Protein AF-A0A2L2YZ08-F1 (afdb_monomer_lite)

Radius of gyration: 17.12 Å; chains: 1; bounding box: 35×33×53 Å

InterPro domains:
  IPR000682 Protein-L-isoaspartate(D-aspartate) O-methyltransferase [PTHR11579] (2-95)
  IPR029063 S-adenosyl-L-methionine-dependent methyltransferase superfamily [G3DSA:3.40.50.150] (1-98)
  IPR029063 S-adenosyl-L-methionine-dependent methyltransferase superfamily [SSF53335] (3-87)

Structure (mmCIF, N/CA/C/O backbone):
data_AF-A0A2L2YZ08-F1
#
_entry.id   AF-A0A2L2YZ08-F1
#
loop_
_atom_site.group_PDB
_atom_site.id
_atom_site.type_symbol
_atom_site.label_atom_id
_atom_site.label_alt_id
_atom_site.label_comp_id
_atom_site.label_asym_id
_atom_site.label_entity_id
_atom_site.label_seq_id
_atom_site.pdbx_PDB_ins_code
_atom_site.Cartn_x
_atom_site.Cartn_y
_atom_site.Cartn_z
_atom_site.occupancy
_atom_site.B_iso_or_equiv
_atom_site.auth_seq_id
_atom_site.auth_comp_id
_atom_site.auth_asym_id
_atom_site.auth_atom_id
_atom_site.pdbx_PDB_model_num
ATOM 1 N N . TYR A 1 1 ? -5.643 -16.244 -7.267 1.00 63.25 1 TYR A N 1
ATOM 2 C CA . TYR A 1 1 ? -4.806 -15.063 -7.549 1.00 63.25 1 TYR A CA 1
ATOM 3 C C . TYR A 1 1 ? -5.154 -13.982 -6.543 1.00 63.25 1 TYR A C 1
ATOM 5 O O . TYR A 1 1 ? -6.336 -13.796 -6.286 1.00 63.25 1 TYR A O 1
ATOM 13 N N . GLY A 1 2 ? -4.152 -13.371 -5.905 1.00 79.00 2 GLY A N 1
ATOM 14 C CA . GLY A 1 2 ? -4.351 -12.253 -4.977 1.00 79.00 2 GLY A CA 1
ATOM 15 C C . GLY A 1 2 ? -4.353 -10.917 -5.718 1.00 79.00 2 GLY A C 1
ATOM 16 O O . GLY A 1 2 ? -3.813 -10.831 -6.819 1.00 79.00 2 GLY A O 1
ATOM 17 N N . THR A 1 3 ? -4.953 -9.891 -5.120 1.00 88.56 3 THR A N 1
ATOM 18 C CA . THR A 1 3 ? -4.944 -8.522 -5.649 1.00 88.56 3 THR A CA 1
ATOM 19 C C . THR A 1 3 ? -4.034 -7.663 -4.785 1.00 88.56 3 THR A C 1
ATOM 21 O O . THR A 1 3 ? -4.206 -7.612 -3.569 1.00 88.56 3 THR A O 1
ATOM 24 N N . ASN A 1 4 ? -3.090 -6.971 -5.416 1.00 93.38 4 ASN A N 1
ATOM 25 C CA . ASN A 1 4 ? -2.301 -5.918 -4.794 1.00 93.38 4 ASN A CA 1
ATOM 26 C C . ASN A 1 4 ? -2.802 -4.575 -5.331 1.00 93.38 4 ASN A C 1
ATOM 28 O O . ASN A 1 4 ? -2.864 -4.391 -6.547 1.00 93.38 4 ASN A O 1
ATOM 32 N N . HIS A 1 5 ? -3.191 -3.650 -4.459 1.00 93.62 5 HIS A N 1
ATOM 33 C CA . HIS A 1 5 ? -3.600 -2.328 -4.906 1.00 93.62 5 HIS A CA 1
ATOM 34 C C . HIS A 1 5 ? -3.208 -1.227 -3.928 1.00 93.62 5 HIS A C 1
ATOM 36 O O . HIS A 1 5 ? -3.138 -1.439 -2.720 1.00 93.62 5 HIS A O 1
ATOM 42 N N . GLY A 1 6 ? -2.979 -0.039 -4.480 1.00 95.00 6 GLY A N 1
ATOM 43 C CA . GLY A 1 6 ? -2.754 1.192 -3.736 1.00 95.00 6 GLY A CA 1
ATOM 44 C C . GLY A 1 6 ? -3.868 2.196 -4.007 1.00 95.00 6 GLY A C 1
ATOM 45 O O . GLY A 1 6 ? -4.269 2.383 -5.156 1.00 95.00 6 GLY A O 1
ATOM 46 N N . VAL A 1 7 ? -4.350 2.847 -2.951 1.00 95.38 7 VAL A N 1
ATOM 47 C CA . VAL A 1 7 ? -5.309 3.955 -3.029 1.00 95.38 7 VAL A CA 1
ATOM 48 C C . VAL A 1 7 ? -4.612 5.205 -2.525 1.00 95.38 7 VAL A C 1
ATOM 50 O O . VAL A 1 7 ? -4.122 5.220 -1.398 1.00 95.38 7 VAL A O 1
ATOM 53 N N . GLU A 1 8 ? -4.553 6.232 -3.361 1.00 96.50 8 GLU A N 1
ATOM 54 C CA . GLU A 1 8 ? -3.838 7.472 -3.069 1.00 96.50 8 GLU A CA 1
ATOM 55 C C . GLU A 1 8 ? -4.684 8.674 -3.492 1.00 96.50 8 GLU A C 1
ATOM 57 O O . GLU A 1 8 ? -5.330 8.663 -4.540 1.00 96.50 8 GLU A O 1
ATOM 62 N N . LEU A 1 9 ? -4.698 9.712 -2.658 1.00 95.62 9 LEU A N 1
ATOM 63 C CA . LEU A 1 9 ? -5.541 10.886 -2.846 1.00 95.62 9 LEU A CA 1
ATOM 64 C C . LEU A 1 9 ? -5.017 11.778 -3.975 1.00 95.62 9 LEU A C 1
ATOM 66 O O . LEU A 1 9 ? -5.800 12.338 -4.743 1.00 95.62 9 LEU A O 1
ATOM 70 N N . LEU A 1 10 ? -3.695 11.926 -4.070 1.00 96.88 10 LEU A N 1
ATOM 71 C CA . LEU A 1 10 ? -3.054 12.818 -5.026 1.00 96.88 10 LEU A CA 1
ATOM 72 C C . LEU A 1 10 ? -2.827 12.116 -6.366 1.00 96.88 10 LEU A C 1
ATOM 74 O O . LEU A 1 10 ? -2.018 11.195 -6.484 1.00 96.88 10 LEU A O 1
ATOM 78 N N . GLN A 1 11 ? -3.494 12.611 -7.410 1.00 98.19 11 GLN A N 1
ATOM 79 C CA . GLN A 1 11 ? -3.374 12.071 -8.765 1.00 98.19 11 GLN A CA 1
ATOM 80 C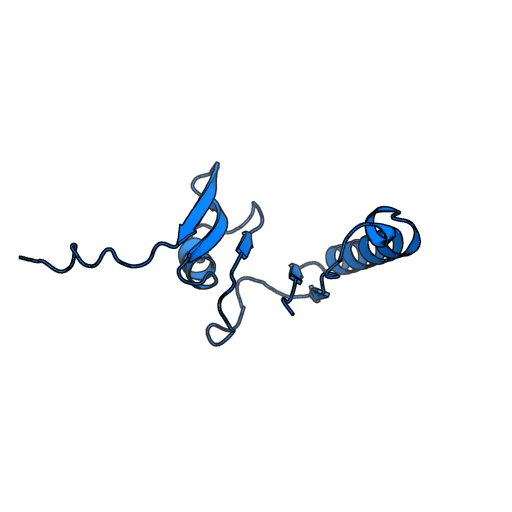 C . GLN A 1 11 ? -1.920 12.025 -9.262 1.00 98.19 11 GLN A C 1
ATOM 82 O O . GLN A 1 11 ? -1.509 11.014 -9.829 1.00 98.19 11 GLN A O 1
ATOM 87 N N . SER A 1 12 ? -1.121 13.059 -8.984 1.00 98.38 12 SER A N 1
ATOM 88 C CA . SER A 1 12 ? 0.299 13.103 -9.360 1.00 98.38 12 SER A CA 1
ATOM 89 C C . SER A 1 12 ? 1.108 11.954 -8.756 1.00 98.38 12 SER A C 1
ATOM 91 O O . SER A 1 12 ? 2.005 11.417 -9.400 1.00 98.38 12 SER A O 1
ATOM 93 N N . ASN A 1 13 ? 0.779 11.544 -7.528 1.00 97.69 13 ASN A N 1
ATOM 94 C CA . ASN A 1 13 ? 1.459 10.441 -6.854 1.00 97.69 13 ASN A CA 1
ATOM 95 C C . ASN A 1 13 ? 1.053 9.095 -7.465 1.00 97.69 13 ASN A C 1
ATOM 97 O O . ASN A 1 13 ? 1.897 8.218 -7.631 1.00 97.69 13 ASN A O 1
ATOM 101 N N . VAL A 1 14 ? -0.218 8.941 -7.851 1.00 98.38 14 VAL A N 1
ATOM 102 C CA . VAL A 1 14 ? -0.700 7.753 -8.574 1.00 98.38 14 VAL A CA 1
ATOM 103 C C . VAL A 1 14 ? -0.039 7.630 -9.945 1.00 98.38 14 VAL A C 1
ATOM 105 O O . VAL A 1 14 ? 0.386 6.542 -10.326 1.00 98.38 14 VAL A O 1
ATOM 108 N N . GLU A 1 15 ? 0.063 8.729 -10.689 1.00 98.50 15 GLU A N 1
ATOM 109 C CA . GLU A 1 15 ? 0.743 8.767 -11.988 1.00 98.50 15 GLU A CA 1
ATOM 110 C C . GLU A 1 15 ? 2.225 8.419 -11.847 1.00 98.50 15 GLU A C 1
ATOM 112 O O . GLU A 1 15 ? 2.732 7.568 -12.576 1.00 98.50 15 GLU A O 1
ATOM 117 N N . TYR A 1 16 ? 2.897 8.994 -10.848 1.00 98.44 16 TYR A N 1
ATOM 118 C CA . TYR A 1 16 ? 4.274 8.642 -10.526 1.00 98.44 16 TYR A CA 1
ATOM 119 C C . TYR A 1 16 ? 4.427 7.148 -10.200 1.00 98.44 16 TYR A C 1
ATOM 121 O O . TYR A 1 16 ? 5.292 6.485 -10.765 1.00 98.44 16 TYR A O 1
ATOM 129 N N . ALA A 1 17 ? 3.558 6.587 -9.354 1.00 98.12 17 ALA A N 1
ATOM 130 C CA . ALA A 1 17 ? 3.600 5.170 -8.992 1.00 98.12 17 ALA A CA 1
ATOM 131 C C . ALA A 1 17 ? 3.398 4.239 -10.200 1.00 98.12 17 ALA A C 1
ATOM 133 O O . ALA A 1 17 ? 4.074 3.216 -10.304 1.00 98.12 17 ALA A O 1
ATOM 134 N N . ARG A 1 18 ? 2.509 4.604 -11.135 1.00 98.31 18 ARG A N 1
ATOM 135 C CA . ARG A 1 18 ? 2.316 3.872 -12.399 1.00 98.31 18 ARG A CA 1
ATOM 136 C C . ARG A 1 18 ? 3.571 3.918 -13.270 1.00 98.31 18 ARG A C 1
ATOM 138 O O . ARG A 1 18 ? 4.005 2.870 -13.728 1.00 98.31 18 ARG A O 1
ATOM 145 N N . ASN A 1 19 ? 4.205 5.082 -13.408 1.00 98.38 19 ASN A N 1
ATOM 146 C CA . ASN A 1 19 ? 5.444 5.216 -14.181 1.00 98.38 19 ASN A CA 1
ATOM 147 C C . ASN A 1 19 ? 6.584 4.363 -13.600 1.00 98.38 19 ASN A C 1
ATOM 149 O O . ASN A 1 19 ? 7.274 3.670 -14.342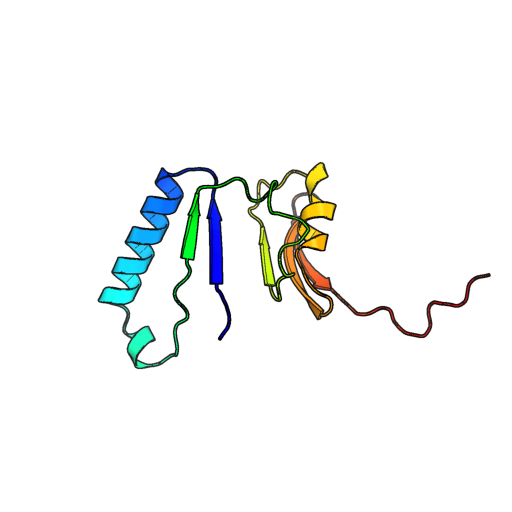 1.00 98.38 19 ASN A O 1
ATOM 153 N N . ILE A 1 20 ? 6.758 4.369 -12.272 1.00 98.06 20 ILE A N 1
ATOM 154 C CA . ILE A 1 20 ? 7.769 3.537 -11.599 1.00 98.06 20 ILE A CA 1
ATOM 155 C C . ILE A 1 20 ? 7.464 2.044 -11.767 1.00 98.06 20 ILE A C 1
ATOM 157 O O . ILE A 1 20 ? 8.378 1.241 -11.952 1.00 98.06 20 ILE A O 1
ATOM 161 N N . LEU A 1 21 ? 6.188 1.655 -11.719 1.00 97.50 21 LEU A N 1
ATOM 162 C CA . LEU A 1 21 ? 5.778 0.277 -11.970 1.00 97.50 21 LEU A CA 1
ATOM 163 C C . LEU A 1 21 ? 6.077 -0.152 -13.418 1.00 97.50 21 LEU A C 1
ATOM 165 O O . LEU A 1 21 ? 6.545 -1.270 -13.627 1.00 97.50 21 LEU A O 1
ATOM 169 N N . ASP A 1 22 ? 5.828 0.712 -14.400 1.00 97.75 22 ASP A N 1
ATOM 170 C CA . ASP A 1 22 ? 6.120 0.436 -15.810 1.00 97.75 22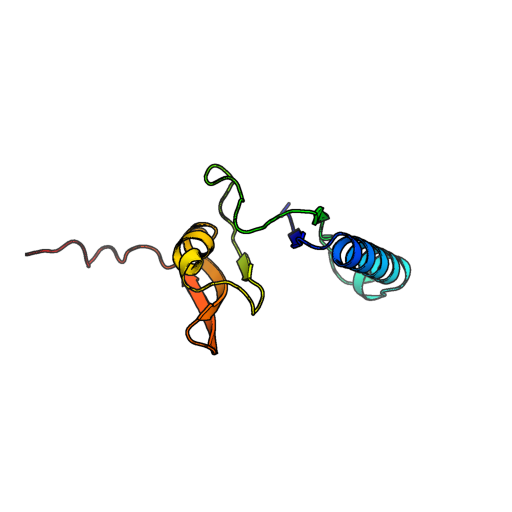 ASP A CA 1
ATOM 171 C C . ASP A 1 22 ? 7.629 0.314 -16.058 1.00 97.75 22 ASP A C 1
ATOM 173 O O . ASP A 1 22 ? 8.073 -0.609 -16.744 1.00 97.75 22 ASP A O 1
ATOM 177 N N . GLU A 1 23 ? 8.435 1.183 -15.443 1.00 97.75 23 GLU A N 1
ATOM 178 C CA . GLU A 1 23 ? 9.898 1.093 -15.482 1.00 97.75 23 GLU A CA 1
ATOM 179 C C . GLU A 1 23 ? 10.388 -0.219 -14.852 1.00 97.75 23 GLU A C 1
ATOM 181 O O . GLU A 1 23 ? 11.147 -0.968 -15.471 1.00 97.75 23 GLU A O 1
ATOM 186 N N . PHE A 1 24 ? 9.903 -0.551 -13.650 1.00 96.88 24 PHE A N 1
ATOM 187 C CA . PHE A 1 24 ? 10.244 -1.805 -12.982 1.00 96.88 24 PHE A CA 1
ATOM 188 C C . PHE A 1 24 ? 9.888 -3.009 -13.855 1.00 96.88 24 PHE A C 1
ATOM 190 O O . PHE A 1 24 ? 10.701 -3.917 -14.010 1.00 96.88 24 PHE A O 1
ATOM 197 N N . GLN A 1 25 ? 8.702 -3.012 -14.463 1.00 96.00 25 GLN A N 1
ATOM 198 C CA . GLN A 1 25 ? 8.277 -4.120 -15.312 1.00 96.00 25 GLN A CA 1
ATOM 199 C C . GLN A 1 25 ? 9.049 -4.223 -16.626 1.00 96.00 25 GLN A C 1
ATOM 201 O O . GLN A 1 25 ? 9.215 -5.322 -17.148 1.00 96.00 25 GLN A O 1
ATOM 206 N N . SER A 1 26 ? 9.550 -3.103 -17.140 1.00 96.50 26 SER A N 1
ATOM 207 C CA . SER A 1 26 ? 10.309 -3.079 -18.390 1.00 96.50 26 SER A CA 1
ATOM 208 C C . SER A 1 26 ? 11.747 -3.567 -18.218 1.00 96.50 26 SER A C 1
ATOM 210 O O . SER A 1 26 ? 12.319 -4.116 -19.159 1.00 96.50 26 SER A O 1
ATOM 212 N N . TYR A 1 27 ? 12.346 -3.356 -17.041 1.00 95.69 27 TYR A N 1
ATOM 213 C CA . TYR A 1 27 ? 13.798 -3.494 -16.876 1.00 95.69 27 TYR A CA 1
ATOM 214 C C . TYR A 1 27 ? 14.243 -4.390 -15.720 1.00 95.69 27 TYR A C 1
ATOM 216 O O . TYR A 1 27 ? 15.430 -4.706 -15.628 1.00 95.69 27 TYR A O 1
ATOM 224 N N . SER A 1 28 ? 13.349 -4.798 -14.815 1.00 95.88 28 SER A N 1
ATOM 225 C CA . SER A 1 28 ? 13.758 -5.531 -13.618 1.00 95.88 28 SER A CA 1
ATOM 226 C C . SER A 1 28 ? 14.040 -7.010 -13.912 1.00 95.88 28 SER A C 1
ATOM 228 O O . SER A 1 28 ? 13.106 -7.767 -14.185 1.00 95.88 28 SER A O 1
ATOM 230 N N . PRO A 1 29 ? 15.285 -7.493 -13.718 1.00 95.06 29 PRO A N 1
ATOM 231 C CA . PRO A 1 29 ? 15.614 -8.914 -13.870 1.00 95.06 29 PRO A CA 1
ATOM 232 C C . PRO A 1 29 ? 15.000 -9.782 -12.759 1.00 95.06 29 PRO A C 1
ATOM 234 O O . PRO A 1 29 ? 15.151 -11.004 -12.757 1.00 95.06 29 PRO A O 1
ATOM 237 N N . ALA A 1 30 ? 14.344 -9.171 -11.764 1.00 93.56 30 ALA A N 1
ATOM 238 C CA . ALA A 1 30 ? 13.593 -9.907 -10.757 1.00 93.56 30 ALA A CA 1
ATOM 239 C C . ALA A 1 30 ? 12.389 -10.634 -11.375 1.00 93.56 30 ALA A C 1
ATOM 241 O O . ALA A 1 30 ? 12.021 -11.695 -10.879 1.00 93.56 30 ALA A O 1
ATOM 242 N N . LEU A 1 31 ? 11.822 -10.102 -12.464 1.00 93.25 31 LEU A N 1
ATOM 243 C CA . LEU A 1 31 ? 10.664 -10.696 -13.134 1.00 93.25 31 LEU A CA 1
ATOM 244 C C . LEU A 1 31 ? 10.983 -12.010 -13.851 1.00 93.25 31 LEU A C 1
ATOM 246 O O . LEU A 1 31 ? 10.109 -12.859 -13.968 1.00 93.25 31 LEU A O 1
ATOM 250 N N . ASP A 1 32 ? 12.240 -12.226 -14.241 1.00 93.88 32 ASP A N 1
ATOM 251 C CA . ASP A 1 32 ? 12.679 -13.505 -14.815 1.00 93.88 32 ASP A CA 1
ATOM 252 C C . ASP A 1 32 ? 12.788 -14.616 -13.759 1.00 93.88 32 ASP A C 1
ATOM 254 O O . ASP A 1 32 ? 12.878 -15.799 -14.088 1.00 93.88 32 ASP A O 1
ATOM 258 N N . LYS A 1 33 ? 12.854 -14.240 -12.475 1.00 95.00 33 LYS A N 1
ATOM 259 C CA . LYS A 1 33 ? 13.167 -15.149 -11.362 1.00 95.00 33 LYS A CA 1
ATOM 260 C C . LYS A 1 33 ? 11.999 -15.388 -10.419 1.00 95.00 33 LYS A C 1
ATOM 262 O O . LYS A 1 33 ? 12.002 -16.396 -9.716 1.00 95.00 33 LYS A O 1
ATOM 267 N N . TYR A 1 34 ? 11.049 -14.462 -10.357 1.00 93.12 34 TYR A N 1
ATOM 268 C CA . TYR A 1 34 ? 9.981 -14.481 -9.370 1.00 93.12 34 TYR A CA 1
ATOM 269 C C . TYR A 1 34 ? 8.644 -14.120 -9.998 1.00 93.12 34 TYR A C 1
ATOM 271 O O . TYR A 1 34 ? 8.553 -13.192 -10.802 1.00 93.12 34 TYR A O 1
ATOM 279 N N . ASP A 1 35 ? 7.593 -14.795 -9.535 1.00 90.31 35 ASP A N 1
ATOM 280 C CA . ASP A 1 35 ? 6.226 -14.407 -9.846 1.00 90.31 35 ASP A CA 1
ATOM 281 C C . AS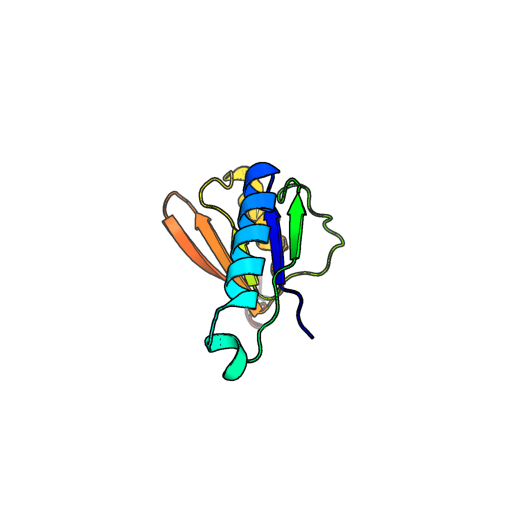P A 1 35 ? 5.936 -13.036 -9.237 1.00 90.31 35 ASP A C 1
ATOM 283 O O . ASP A 1 35 ? 6.014 -12.827 -8.021 1.00 90.31 35 ASP A O 1
ATOM 287 N N . PHE A 1 36 ? 5.578 -12.095 -10.099 1.00 90.69 36 PHE A N 1
ATOM 288 C CA . PHE A 1 36 ? 5.226 -10.745 -9.706 1.00 90.69 36 PHE A CA 1
ATOM 289 C C . PHE A 1 36 ? 3.724 -10.534 -9.856 1.00 90.69 36 PHE A C 1
ATOM 291 O O . PHE A 1 36 ? 3.127 -10.896 -10.867 1.00 90.69 36 PHE A O 1
ATOM 298 N N . CYS A 1 37 ? 3.106 -9.938 -8.838 1.00 91.50 37 CYS A N 1
ATOM 299 C CA . CYS A 1 37 ? 1.720 -9.486 -8.875 1.00 91.50 37 CYS A CA 1
ATOM 300 C C . CYS A 1 37 ? 1.731 -7.956 -9.011 1.00 91.50 37 CYS A C 1
ATOM 302 O O . CYS A 1 37 ? 1.942 -7.275 -7.998 1.00 91.50 37 CYS A O 1
ATOM 304 N N . PRO A 1 38 ? 1.552 -7.407 -10.230 1.00 93.56 38 PRO A N 1
ATOM 305 C CA . PRO A 1 38 ? 1.594 -5.968 -10.440 1.00 93.56 38 PRO A CA 1
ATOM 306 C C . PRO A 1 38 ? 0.522 -5.261 -9.600 1.00 93.56 38 PRO A C 1
ATOM 308 O O . PRO A 1 38 ? -0.647 -5.657 -9.654 1.00 93.56 38 PRO A O 1
ATOM 311 N N . PRO A 1 39 ? 0.882 -4.234 -8.811 1.00 95.50 39 PRO A N 1
ATOM 312 C CA . PRO A 1 39 ? -0.099 -3.454 -8.078 1.00 95.50 39 PRO A CA 1
ATOM 313 C C . PRO A 1 39 ? -0.971 -2.623 -9.025 1.00 95.50 39 PRO A C 1
ATOM 315 O O . PRO A 1 39 ? -0.470 -1.992 -9.952 1.00 95.50 39 PRO A O 1
ATOM 318 N N . SER A 1 40 ? -2.274 -2.550 -8.750 1.00 95.44 40 SER A N 1
ATOM 319 C CA . SER A 1 40 ? -3.151 -1.552 -9.375 1.00 95.44 40 SER A CA 1
ATOM 320 C C . SER A 1 40 ? -3.228 -0.292 -8.514 1.00 95.44 40 SER A C 1
ATOM 322 O O . SER A 1 40 ? -3.445 -0.396 -7.308 1.00 95.44 40 SER A O 1
ATOM 324 N N . PHE A 1 41 ? -3.127 0.894 -9.109 1.00 97.38 41 PHE A N 1
ATOM 325 C CA . PHE A 1 41 ? -3.247 2.156 -8.372 1.00 97.38 41 PHE A CA 1
ATOM 326 C C . PHE A 1 41 ? -4.544 2.889 -8.713 1.00 97.38 41 PHE A C 1
ATOM 328 O O . PHE A 1 41 ? -4.858 3.082 -9.893 1.00 97.38 41 PHE A O 1
ATOM 335 N N . VAL A 1 42 ? -5.265 3.334 -7.685 1.00 95.62 42 VAL A N 1
ATOM 336 C CA . VAL A 1 42 ? -6.537 4.058 -7.787 1.00 95.62 42 VAL A CA 1
ATOM 337 C C . VAL A 1 42 ? -6.397 5.429 -7.131 1.00 95.62 42 VAL A C 1
ATOM 339 O O . VAL A 1 42 ? -5.896 5.535 -6.012 1.00 95.62 42 VAL A O 1
ATOM 342 N N . VAL A 1 43 ? -6.861 6.476 -7.821 1.00 97.75 43 VAL A N 1
ATOM 343 C CA . VAL A 1 43 ? -6.994 7.808 -7.217 1.00 97.75 43 VAL A CA 1
ATOM 344 C C . VAL A 1 43 ? -8.243 7.810 -6.341 1.00 97.75 43 VAL A C 1
ATOM 346 O O . VAL A 1 43 ? -9.339 7.556 -6.840 1.00 97.75 43 VAL A O 1
ATOM 349 N N . GLY A 1 44 ? -8.097 8.084 -5.049 1.00 95.44 44 GLY A N 1
ATOM 350 C CA . GLY A 1 44 ? -9.220 8.103 -4.120 1.00 95.44 44 GLY A CA 1
ATOM 351 C C . GLY A 1 44 ? -8.814 8.320 -2.668 1.00 95.44 44 GLY A C 1
ATOM 352 O O . GLY A 1 44 ? -7.644 8.246 -2.304 1.00 95.44 44 GLY A O 1
ATOM 353 N N . ASN A 1 45 ? -9.806 8.576 -1.818 1.00 92.31 45 ASN A N 1
ATOM 354 C CA . ASN A 1 45 ? -9.598 8.667 -0.379 1.00 92.31 45 ASN A CA 1
ATOM 355 C C . ASN A 1 45 ? -9.736 7.273 0.252 1.00 92.31 45 ASN A C 1
ATOM 357 O O . ASN A 1 45 ? -10.839 6.732 0.329 1.00 92.31 45 ASN A O 1
ATOM 361 N N . CYS A 1 46 ? -8.629 6.706 0.731 1.00 90.69 46 CYS A N 1
ATOM 362 C CA . CYS A 1 46 ? -8.616 5.391 1.376 1.00 90.69 46 CYS A CA 1
ATOM 363 C C . CYS A 1 46 ? -9.432 5.335 2.683 1.00 90.69 46 CYS A C 1
ATOM 365 O O . CYS A 1 46 ? -9.802 4.250 3.120 1.00 90.69 46 CYS A O 1
ATOM 367 N N . LEU A 1 47 ? -9.770 6.485 3.278 1.00 89.50 47 LEU A N 1
ATOM 368 C CA . LEU A 1 47 ? -10.639 6.588 4.456 1.00 89.50 47 LEU A CA 1
ATOM 369 C C . LEU A 1 47 ? -12.135 6.470 4.115 1.00 89.50 47 LEU A C 1
ATOM 371 O O . LEU A 1 47 ? -12.964 6.425 5.019 1.00 89.50 47 LEU A O 1
ATOM 375 N N . LEU A 1 48 ? -12.483 6.435 2.823 1.00 89.75 48 LEU A N 1
ATOM 376 C CA . LEU A 1 48 ? -13.853 6.314 2.310 1.00 89.75 48 LEU A CA 1
ATOM 377 C C . LEU A 1 48 ? -14.079 4.996 1.555 1.00 89.75 48 LEU A C 1
ATOM 379 O O . LEU A 1 48 ? -14.972 4.906 0.714 1.00 89.75 48 LEU A O 1
ATOM 383 N N . LEU A 1 49 ? -13.252 3.979 1.817 1.00 89.00 49 LEU A N 1
ATOM 384 C CA . LEU A 1 49 ? -13.459 2.654 1.239 1.00 89.00 49 LEU A CA 1
ATOM 385 C C . LEU A 1 49 ? -14.785 2.059 1.718 1.00 89.00 49 LEU A C 1
ATOM 387 O O . LEU A 1 49 ? -15.170 2.207 2.879 1.00 89.00 49 LEU A O 1
ATOM 391 N N . ASP A 1 50 ? -15.471 1.374 0.805 1.00 83.50 50 ASP A N 1
ATOM 392 C CA . ASP A 1 50 ? -16.745 0.733 1.100 1.00 83.50 50 ASP A CA 1
ATOM 393 C C . ASP A 1 50 ? -16.555 -0.350 2.170 1.00 83.50 50 ASP A C 1
ATOM 395 O O . ASP A 1 50 ? -15.785 -1.292 1.999 1.00 83.50 50 ASP A O 1
ATOM 399 N N . SER A 1 51 ? -17.288 -0.225 3.276 1.00 72.31 51 SER A N 1
ATOM 400 C CA . SER A 1 51 ? -17.297 -1.203 4.368 1.00 72.31 51 SER A CA 1
ATOM 401 C C . SER A 1 51 ? -17.813 -2.589 3.960 1.00 72.31 51 SER A C 1
ATOM 403 O O . SER A 1 51 ? -17.602 -3.552 4.693 1.00 72.31 51 SER A O 1
ATOM 405 N N . SER A 1 52 ? -18.493 -2.697 2.813 1.00 79.44 52 SER A N 1
ATOM 406 C CA . SER A 1 52 ? -18.925 -3.963 2.216 1.00 79.44 52 SER A CA 1
ATOM 407 C C . SER A 1 52 ? -17.845 -4.627 1.352 1.00 79.44 52 SER A C 1
ATOM 409 O O . SER A 1 52 ? -18.016 -5.774 0.929 1.00 79.44 52 SER A O 1
ATOM 411 N N . ALA A 1 53 ? -16.725 -3.937 1.102 1.00 77.62 53 ALA A N 1
ATOM 412 C CA . ALA A 1 53 ? -15.606 -4.499 0.365 1.00 77.62 53 ALA A CA 1
ATOM 413 C C . ALA A 1 53 ? -14.984 -5.689 1.122 1.00 77.62 53 ALA A C 1
ATOM 415 O O . ALA A 1 53 ? -15.002 -5.731 2.357 1.00 77.62 53 ALA A O 1
ATOM 416 N N . PRO A 1 54 ? -14.396 -6.662 0.403 1.00 85.69 54 PRO A N 1
ATOM 417 C CA . PRO A 1 54 ? -13.671 -7.756 1.032 1.00 85.69 54 PRO A CA 1
ATOM 418 C C . PRO A 1 54 ? -12.559 -7.250 1.955 1.00 85.69 54 PRO A C 1
ATOM 420 O O . PRO A 1 54 ? -11.806 -6.342 1.603 1.00 85.69 54 PRO A O 1
ATOM 423 N N . GLN A 1 55 ? -12.424 -7.886 3.118 1.00 92.38 55 GLN A N 1
ATOM 424 C CA . GLN A 1 55 ? -11.312 -7.623 4.025 1.00 92.38 55 GLN A CA 1
ATOM 425 C C . GLN A 1 55 ? -9.990 -8.148 3.454 1.00 92.38 55 GLN A C 1
ATOM 427 O O . GLN A 1 55 ? -9.940 -9.180 2.781 1.00 92.38 55 GLN A O 1
ATOM 432 N N . TYR A 1 56 ? -8.900 -7.471 3.795 1.00 93.56 56 TYR A N 1
ATOM 433 C CA . TYR A 1 56 ? -7.564 -7.762 3.304 1.00 93.56 56 TYR A CA 1
ATOM 434 C C . TYR A 1 56 ? -6.776 -8.675 4.232 1.00 93.56 56 TYR A C 1
ATOM 436 O O . TYR A 1 56 ? -6.837 -8.588 5.459 1.00 93.56 56 TYR A O 1
ATOM 444 N N . ASP A 1 57 ? -5.928 -9.487 3.615 1.00 95.06 57 ASP A N 1
ATOM 445 C CA . ASP A 1 57 ? -4.886 -10.262 4.284 1.00 95.06 57 ASP A CA 1
ATOM 446 C C . ASP A 1 57 ? -3.824 -9.354 4.909 1.00 95.06 57 ASP A C 1
ATOM 448 O O . ASP A 1 57 ? -3.222 -9.686 5.932 1.00 95.06 57 ASP A O 1
ATOM 452 N N . ARG A 1 58 ? -3.548 -8.230 4.238 1.00 95.31 58 ARG A N 1
ATOM 453 C CA . ARG A 1 58 ? -2.496 -7.277 4.578 1.00 95.31 58 ARG A CA 1
ATOM 454 C C . ARG A 1 58 ? -2.957 -5.864 4.245 1.00 95.31 58 ARG A C 1
ATOM 456 O O . ARG A 1 58 ? -3.397 -5.630 3.125 1.00 95.31 58 ARG A O 1
ATOM 463 N N . VAL A 1 59 ? -2.802 -4.934 5.180 1.00 95.25 59 VAL A N 1
ATOM 464 C CA . VAL A 1 59 ? -3.033 -3.498 4.961 1.00 95.25 59 VAL A CA 1
ATOM 465 C C . VAL A 1 59 ? -1.811 -2.721 5.424 1.00 95.25 59 VAL A C 1
ATOM 467 O O . VAL A 1 59 ? -1.280 -2.970 6.506 1.00 95.25 59 VAL A O 1
ATOM 470 N N . TYR A 1 60 ? -1.383 -1.768 4.599 1.00 94.88 60 TYR A N 1
ATOM 471 C CA . TYR A 1 60 ? -0.315 -0.822 4.902 1.00 94.88 60 TYR A CA 1
ATOM 472 C C . TYR A 1 60 ? -0.910 0.580 4.824 1.00 94.88 60 TYR A C 1
ATOM 474 O O . TYR A 1 60 ? -1.353 1.005 3.759 1.00 94.88 60 TYR A O 1
ATOM 482 N N . CYS A 1 61 ? -0.965 1.276 5.954 1.00 93.19 61 CYS A N 1
ATOM 483 C CA . CYS A 1 61 ? -1.519 2.619 6.034 1.00 93.19 61 CYS A CA 1
ATOM 484 C C . CYS A 1 61 ? -0.393 3.650 6.149 1.00 93.19 61 CYS A C 1
ATOM 486 O O . CYS A 1 61 ? 0.581 3.439 6.876 1.00 93.19 61 CYS A O 1
ATOM 488 N N . GLY A 1 62 ? -0.525 4.760 5.421 1.00 88.88 62 GLY A N 1
ATOM 489 C CA . GLY A 1 62 ? 0.456 5.842 5.428 1.00 88.88 62 GLY A CA 1
ATOM 490 C C . GLY A 1 62 ? 0.606 6.498 6.804 1.00 88.88 62 GLY A C 1
ATOM 491 O O . GLY A 1 62 ? -0.317 6.499 7.618 1.00 88.88 62 GLY A O 1
ATOM 492 N N . ALA A 1 63 ? 1.774 7.100 7.047 1.00 84.25 63 ALA A N 1
ATOM 493 C CA . ALA A 1 63 ? 2.138 7.702 8.334 1.00 84.25 63 ALA A CA 1
ATOM 494 C C . ALA A 1 63 ? 1.213 8.855 8.781 1.00 84.25 63 ALA A C 1
ATOM 496 O O . ALA A 1 63 ? 1.156 9.166 9.964 1.00 84.25 63 ALA A O 1
ATOM 497 N N . SER A 1 64 ? 0.479 9.472 7.853 1.00 85.00 64 SER A N 1
ATOM 498 C CA . SER A 1 64 ? -0.431 10.594 8.120 1.00 85.00 64 SER A CA 1
ATOM 499 C C . SER A 1 64 ? -1.879 10.168 8.403 1.00 85.00 64 SER A C 1
ATOM 501 O O . SER A 1 64 ? -2.780 10.996 8.292 1.00 85.00 64 SER A O 1
ATOM 503 N N . CYS A 1 65 ? -2.132 8.892 8.723 1.00 83.94 65 CYS A N 1
ATOM 504 C CA . CYS A 1 65 ? -3.471 8.426 9.088 1.00 83.94 65 CYS A CA 1
ATOM 505 C C . CYS A 1 65 ? -3.961 9.124 10.371 1.00 83.94 65 CYS A C 1
ATOM 507 O O . CYS A 1 65 ? -3.297 8.998 11.402 1.00 83.94 65 CYS A O 1
ATOM 509 N N . PRO A 1 66 ? -5.120 9.806 10.353 1.00 87.12 66 PRO A N 1
ATOM 510 C CA . PRO A 1 66 ? -5.674 10.419 11.556 1.00 87.12 66 PRO A CA 1
ATOM 511 C C . PRO A 1 66 ? -6.097 9.367 12.592 1.00 87.12 66 PRO A C 1
ATOM 513 O O . PRO A 1 66 ? -6.614 8.303 12.229 1.00 87.12 66 PRO A O 1
ATOM 516 N N . THR A 1 67 ? -5.917 9.669 13.880 1.00 86.38 67 THR A N 1
ATOM 517 C CA . THR A 1 67 ? -6.213 8.750 14.996 1.00 86.38 67 THR A CA 1
ATOM 518 C C . THR A 1 67 ? -7.689 8.338 15.029 1.00 86.38 67 THR A C 1
ATOM 520 O O . THR A 1 67 ? -8.023 7.190 15.320 1.00 86.38 67 THR A O 1
ATOM 523 N N . GLU A 1 68 ? -8.595 9.244 14.661 1.00 90.56 68 GLU A N 1
ATOM 524 C CA . GLU A 1 68 ? -10.037 9.000 14.586 1.00 90.56 68 GLU A CA 1
ATOM 525 C C . GLU A 1 68 ? -10.423 7.923 13.557 1.00 90.56 68 GLU A C 1
ATOM 527 O O . GLU A 1 68 ? -11.467 7.281 13.692 1.00 90.56 68 GLU A O 1
ATOM 532 N N . HIS A 1 69 ? -9.563 7.667 12.567 1.00 90.00 69 HIS A N 1
ATOM 533 C CA . HIS A 1 69 ? -9.776 6.651 11.540 1.00 90.00 69 HIS A CA 1
ATOM 534 C C . HIS A 1 69 ? -9.083 5.316 11.845 1.00 90.00 69 HIS A C 1
ATOM 536 O O . HIS A 1 69 ? -9.241 4.362 11.081 1.00 90.00 69 HIS A O 1
ATOM 542 N N . GLU A 1 70 ? -8.382 5.182 12.978 1.00 89.94 70 GLU A N 1
ATOM 543 C CA . GLU A 1 70 ? -7.689 3.938 13.331 1.00 89.94 70 GLU A CA 1
ATOM 544 C C . GLU A 1 70 ? -8.608 2.714 13.328 1.00 89.94 70 GLU A C 1
ATOM 546 O O . GLU A 1 70 ? -8.256 1.666 12.789 1.00 89.94 70 GLU A O 1
ATOM 551 N N . ASN A 1 71 ? -9.794 2.830 13.930 1.00 90.38 71 ASN A N 1
ATOM 552 C CA . ASN A 1 71 ? -10.735 1.713 14.018 1.00 90.38 71 ASN A CA 1
ATOM 553 C C . ASN A 1 71 ? -11.284 1.319 12.645 1.00 90.38 71 ASN A C 1
ATOM 555 O O . ASN A 1 71 ? -11.462 0.134 12.373 1.00 90.38 71 ASN A O 1
ATOM 559 N N . PHE A 1 72 ? -11.504 2.301 11.768 1.00 92.06 72 PHE A N 1
ATOM 560 C CA . PHE A 1 72 ? -11.910 2.044 10.392 1.00 92.06 72 PHE A CA 1
ATOM 561 C C . PHE A 1 72 ? -10.838 1.230 9.654 1.00 92.06 72 PHE A C 1
ATOM 563 O O . PHE A 1 72 ? -11.145 0.175 9.105 1.00 92.06 72 PHE A O 1
ATOM 570 N N . ILE A 1 73 ? -9.571 1.649 9.728 1.00 92.06 73 ILE A N 1
ATOM 571 C CA . ILE A 1 73 ? -8.455 0.942 9.083 1.00 92.06 73 ILE A CA 1
ATOM 572 C C . ILE A 1 73 ? -8.253 -0.463 9.668 1.00 92.06 73 ILE A C 1
ATOM 574 O O . ILE A 1 73 ? -8.032 -1.413 8.916 1.00 92.06 73 ILE A O 1
ATOM 578 N N . LYS A 1 74 ? -8.389 -0.633 10.992 1.00 90.81 74 LYS A N 1
ATOM 579 C CA . LYS A 1 74 ? -8.340 -1.953 11.651 1.00 90.81 74 LYS A CA 1
ATOM 580 C C . LYS A 1 74 ? -9.397 -2.914 11.097 1.00 90.81 74 LYS A C 1
ATOM 582 O O . LYS A 1 74 ? -9.097 -4.091 10.911 1.00 90.81 74 LYS A O 1
ATOM 587 N N . ASN A 1 75 ? -10.589 -2.417 10.766 1.00 91.69 75 ASN A N 1
ATOM 588 C CA . ASN A 1 75 ? -11.685 -3.230 10.229 1.00 91.69 75 ASN A CA 1
ATOM 589 C C . ASN A 1 75 ? -11.487 -3.665 8.769 1.00 91.69 75 ASN A C 1
ATOM 591 O O . ASN A 1 75 ? -12.140 -4.614 8.330 1.00 91.69 75 ASN A O 1
ATOM 595 N N . LEU A 1 76 ? -10.570 -3.034 8.028 1.00 92.44 76 LEU A N 1
ATOM 596 C CA . LEU A 1 76 ? -10.216 -3.459 6.671 1.00 92.44 76 LEU A CA 1
ATOM 597 C C . LEU A 1 76 ? -9.436 -4.782 6.657 1.00 92.44 76 LEU A C 1
ATOM 599 O O . LEU A 1 76 ? -9.327 -5.405 5.606 1.00 92.44 76 LEU A O 1
ATOM 603 N N . VAL A 1 77 ? -8.875 -5.223 7.789 1.00 93.88 77 VAL A N 1
ATOM 604 C CA . VAL A 1 77 ? -8.019 -6.417 7.867 1.00 93.88 77 VAL A CA 1
ATOM 605 C C . VAL A 1 77 ? -8.819 -7.608 8.381 1.00 93.88 77 VAL A C 1
ATOM 607 O O . VAL A 1 77 ? -9.461 -7.533 9.430 1.00 93.88 77 VAL A O 1
ATOM 610 N N . ARG A 1 78 ? -8.753 -8.742 7.677 1.00 93.44 78 ARG A N 1
ATOM 611 C CA . ARG A 1 78 ? -9.442 -9.961 8.120 1.00 93.44 78 ARG A CA 1
ATOM 612 C C . ARG A 1 78 ? -8.818 -10.542 9.383 1.00 93.44 78 ARG A C 1
ATOM 614 O O . ARG A 1 78 ? -7.658 -10.289 9.712 1.00 93.44 78 ARG A O 1
ATOM 621 N N . VAL A 1 79 ? -9.553 -11.436 10.038 1.00 92.25 79 VAL A N 1
ATOM 622 C CA . VAL A 1 79 ? -8.988 -12.290 11.091 1.00 92.25 79 VAL A CA 1
ATOM 623 C C . VAL A 1 79 ? -7.809 -13.099 10.534 1.00 92.25 79 VAL A C 1
ATOM 625 O O . VAL A 1 79 ? -7.900 -13.717 9.471 1.00 92.25 79 VAL A O 1
ATOM 628 N N . GLY A 1 80 ? -6.683 -13.075 11.245 1.00 92.56 80 GLY A N 1
ATOM 629 C CA . GLY A 1 80 ? -5.407 -13.657 10.819 1.00 92.56 80 GLY A CA 1
ATOM 630 C C . GLY A 1 80 ? -4.545 -12.740 9.943 1.00 92.56 80 GLY A C 1
ATOM 631 O O . GLY A 1 80 ? -3.409 -13.102 9.642 1.00 92.56 80 GLY A O 1
ATOM 632 N N . GLY A 1 81 ? -5.061 -11.583 9.521 1.00 95.06 81 GLY A N 1
ATOM 633 C CA . GLY A 1 81 ? -4.350 -10.633 8.669 1.00 95.06 81 GLY A CA 1
ATOM 634 C C . GLY A 1 81 ? -3.361 -9.736 9.420 1.00 95.06 81 GLY A C 1
ATOM 635 O O . GLY A 1 81 ? -3.323 -9.700 10.654 1.00 95.06 81 GLY A O 1
ATOM 636 N N . ILE A 1 82 ? -2.556 -9.002 8.651 1.00 96.31 82 ILE A N 1
ATOM 637 C CA . ILE A 1 82 ? -1.520 -8.088 9.148 1.00 96.31 82 ILE A CA 1
ATOM 638 C C . ILE A 1 82 ? -1.878 -6.645 8.791 1.00 96.31 82 ILE A C 1
ATOM 640 O O . ILE A 1 82 ? -2.094 -6.322 7.627 1.00 96.31 82 ILE A O 1
ATOM 644 N N . LEU A 1 83 ? -1.856 -5.764 9.784 1.00 95.12 83 LEU A N 1
ATOM 645 C CA . LEU A 1 83 ? -1.961 -4.321 9.605 1.00 95.12 83 LEU A CA 1
ATOM 646 C C . LEU A 1 83 ? -0.644 -3.658 9.995 1.00 95.12 83 LEU A C 1
ATOM 648 O O . LEU A 1 83 ? -0.141 -3.889 11.092 1.00 95.12 83 LEU A O 1
ATOM 652 N N . VAL A 1 84 ? -0.106 -2.821 9.117 1.00 95.38 84 VAL A N 1
ATOM 653 C CA . VAL A 1 84 ? 1.025 -1.941 9.415 1.00 95.38 84 VAL A CA 1
ATOM 654 C C . VAL A 1 84 ? 0.540 -0.502 9.313 1.00 95.38 84 VAL A C 1
ATOM 656 O O . VAL A 1 84 ? 0.126 -0.071 8.238 1.00 95.38 84 VAL A O 1
ATOM 659 N N . MET A 1 85 ? 0.550 0.230 10.426 1.00 92.56 85 MET A N 1
ATOM 660 C CA . MET A 1 85 ? 0.082 1.617 10.475 1.00 92.56 85 MET A CA 1
ATOM 661 C C . MET A 1 85 ? 0.744 2.405 11.616 1.00 92.56 85 MET A C 1
ATOM 663 O O . MET A 1 85 ? 1.212 1.793 12.582 1.00 92.56 85 MET A O 1
ATOM 667 N N . PRO A 1 86 ? 0.789 3.744 11.537 1.00 88.50 86 PRO A N 1
ATOM 668 C CA . PRO A 1 86 ? 1.146 4.583 12.680 1.00 88.50 86 PRO A CA 1
ATOM 669 C C . PRO A 1 86 ? 0.090 4.484 13.796 1.00 88.50 86 PRO A C 1
ATOM 671 O O . PRO A 1 86 ? -1.106 4.513 13.518 1.00 88.50 86 PRO A O 1
ATOM 674 N N . ILE A 1 87 ? 0.531 4.380 15.052 1.00 83.50 87 ILE A N 1
ATOM 675 C CA . ILE A 1 87 ? -0.293 4.457 16.270 1.00 83.50 87 ILE A CA 1
ATOM 676 C C . ILE A 1 87 ? 0.511 5.211 17.326 1.00 83.50 87 ILE A C 1
ATOM 678 O O . ILE A 1 87 ? 1.629 4.799 17.638 1.00 83.50 87 ILE A O 1
ATOM 682 N N . ASN A 1 88 ? -0.053 6.281 17.895 1.00 83.69 88 ASN A N 1
ATOM 683 C CA . ASN A 1 88 ? 0.607 7.112 18.915 1.00 83.69 88 ASN A CA 1
ATOM 684 C C . ASN A 1 88 ? 2.060 7.476 18.530 1.00 83.69 88 ASN A C 1
ATOM 686 O O . ASN A 1 88 ? 2.999 7.180 19.269 1.00 83.69 88 ASN A O 1
ATOM 690 N N . ASP A 1 89 ? 2.246 8.023 17.325 1.00 81.25 89 ASP A N 1
ATOM 691 C CA . ASP A 1 89 ? 3.547 8.412 16.749 1.00 81.25 89 ASP A CA 1
ATOM 692 C C . ASP A 1 89 ? 4.568 7.272 16.552 1.00 81.25 89 ASP A C 1
ATOM 694 O O . ASP A 1 89 ? 5.738 7.514 16.256 1.00 81.25 89 ASP A O 1
ATOM 698 N N . SER A 1 90 ? 4.140 6.012 16.668 1.00 84.88 90 SER A N 1
ATOM 699 C CA . SER A 1 90 ? 4.982 4.829 16.457 1.00 84.88 90 SER A CA 1
ATOM 700 C C . SER A 1 90 ? 4.457 3.967 15.310 1.00 84.88 90 SER A C 1
ATOM 702 O O . SER A 1 90 ? 3.259 3.710 15.212 1.00 84.88 90 SER A O 1
ATOM 704 N N . LEU A 1 91 ? 5.344 3.476 14.437 1.00 86.81 91 LEU A N 1
ATOM 705 C CA . LEU A 1 91 ? 4.967 2.506 13.404 1.00 86.81 91 LEU A CA 1
ATOM 706 C C . LEU A 1 91 ? 4.767 1.128 14.042 1.00 86.81 91 LEU A C 1
ATOM 708 O O . LEU A 1 91 ? 5.710 0.543 14.573 1.00 86.81 91 LEU A O 1
ATOM 712 N N . MET A 1 92 ? 3.550 0.598 13.953 1.00 90.44 92 MET A N 1
ATOM 713 C CA . MET A 1 92 ? 3.173 -0.662 14.587 1.00 90.44 92 MET A CA 1
ATOM 714 C C . MET A 1 92 ? 2.802 -1.717 13.545 1.00 90.44 92 MET A C 1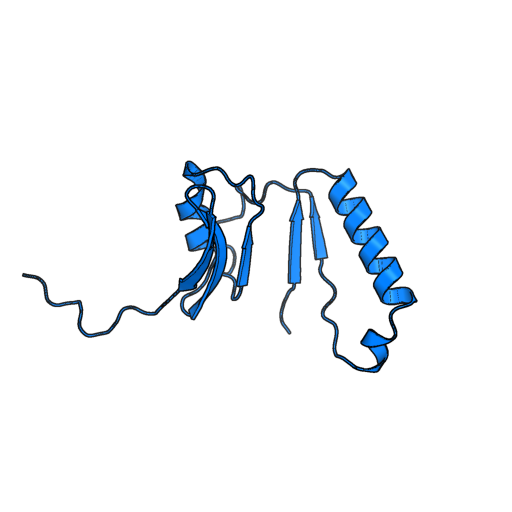
ATOM 716 O O . MET A 1 92 ? 2.165 -1.417 12.536 1.00 90.44 92 MET A O 1
ATOM 720 N N . GLN A 1 93 ? 3.147 -2.975 13.830 1.00 92.62 93 GLN A N 1
ATOM 721 C CA . GLN A 1 93 ? 2.612 -4.146 13.138 1.00 92.62 93 GLN A CA 1
ATOM 722 C C . GLN A 1 93 ? 1.612 -4.856 14.056 1.00 92.62 93 GLN A C 1
ATOM 724 O O . GLN A 1 93 ? 1.971 -5.326 15.135 1.00 92.62 93 GLN A O 1
ATOM 729 N N . ILE A 1 94 ? 0.364 -4.970 13.614 1.00 89.38 94 ILE A N 1
ATOM 730 C CA . ILE A 1 94 ? -0.715 -5.639 14.340 1.00 89.38 94 ILE A CA 1
ATOM 731 C C . ILE A 1 94 ? -1.100 -6.911 13.589 1.00 89.38 94 ILE A C 1
ATOM 733 O O . ILE A 1 94 ? -1.387 -6.878 12.394 1.00 89.38 94 ILE A O 1
ATOM 737 N N . ALA A 1 95 ? -1.139 -8.032 14.306 1.00 89.06 95 ALA A N 1
ATOM 738 C CA . ALA A 1 95 ? -1.701 -9.281 13.809 1.00 89.06 95 ALA A CA 1
ATOM 739 C C . ALA A 1 95 ? -3.123 -9.447 14.354 1.00 89.06 95 ALA A C 1
ATOM 741 O O . ALA A 1 95 ? -3.312 -9.543 15.570 1.00 89.06 95 ALA A O 1
ATOM 742 N N . SER A 1 96 ? -4.115 -9.506 13.465 1.00 85.62 96 SER A N 1
ATOM 743 C CA . SER A 1 96 ? -5.492 -9.813 13.850 1.00 85.62 96 SER A CA 1
ATOM 744 C C . SER A 1 96 ? -5.563 -11.279 14.270 1.00 85.62 96 SER A C 1
ATOM 746 O O . SER A 1 96 ? -5.284 -12.169 13.470 1.00 85.62 96 SER A O 1
ATOM 748 N N . ARG A 1 97 ? -5.880 -11.562 15.534 1.00 83.44 97 ARG A N 1
ATOM 749 C CA . ARG A 1 97 ? -5.989 -12.937 16.041 1.00 83.44 97 ARG A CA 1
ATOM 750 C C . ARG A 1 97 ? -7.458 -13.330 16.174 1.00 83.44 97 ARG A C 1
ATOM 752 O O . ARG A 1 97 ? -8.265 -12.482 16.553 1.00 83.44 97 ARG A O 1
ATOM 759 N N . PRO A 1 98 ? -7.819 -14.595 15.895 1.00 75.75 98 PRO A N 1
ATOM 760 C CA . PRO A 1 98 ? -9.150 -15.077 16.224 1.00 75.75 98 PRO A CA 1
ATOM 761 C C . PRO A 1 98 ? -9.384 -14.966 17.739 1.00 75.75 98 PRO A C 1
ATOM 763 O O . PRO A 1 98 ? -8.419 -15.046 18.510 1.00 75.75 98 PRO A O 1
ATOM 766 N N . PRO A 1 99 ? -10.645 -14.812 18.179 1.00 71.69 99 PRO A N 1
ATOM 767 C CA . PRO A 1 99 ? -10.981 -14.908 19.590 1.00 71.69 99 PRO A CA 1
ATOM 768 C C . PRO A 1 99 ? -10.443 -16.230 20.136 1.00 71.69 99 PRO A C 1
ATOM 770 O O . PRO A 1 99 ? -10.692 -17.295 19.567 1.00 71.69 99 PRO A O 1
ATOM 773 N N . VAL A 1 100 ? -9.688 -16.174 21.231 1.00 73.56 100 VAL A N 1
ATOM 774 C CA . VAL A 1 100 ? -9.315 -17.396 21.940 1.00 73.56 100 VAL A CA 1
ATOM 775 C C . VAL A 1 100 ? -10.614 -17.954 22.513 1.00 73.56 100 VAL A C 1
ATOM 777 O O . VAL A 1 100 ? -11.282 -17.273 23.288 1.00 73.56 100 VAL A O 1
ATOM 780 N N . LEU A 1 101 ? -10.973 -19.188 22.154 1.00 57.66 101 LEU A N 1
ATOM 781 C CA . LEU A 1 101 ? -12.192 -19.892 22.596 1.00 57.66 101 LEU A CA 1
ATOM 782 C C . LEU A 1 101 ? -12.322 -20.069 24.133 1.00 57.66 101 LEU A C 1
ATOM 784 O O . LEU A 1 101 ? -13.207 -20.778 24.593 1.00 57.66 101 LEU A O 1
ATOM 788 N N . GLY A 1 102 ? -11.468 -19.428 24.937 1.00 55.25 102 GLY A N 1
ATOM 789 C CA . GLY A 1 102 ? -11.474 -19.464 26.399 1.00 55.25 102 GLY A CA 1
ATOM 790 C C . GLY A 1 102 ? -11.795 -18.138 27.099 1.00 55.25 102 GLY A C 1
ATOM 791 O O . GLY A 1 102 ? -11.862 -18.141 28.321 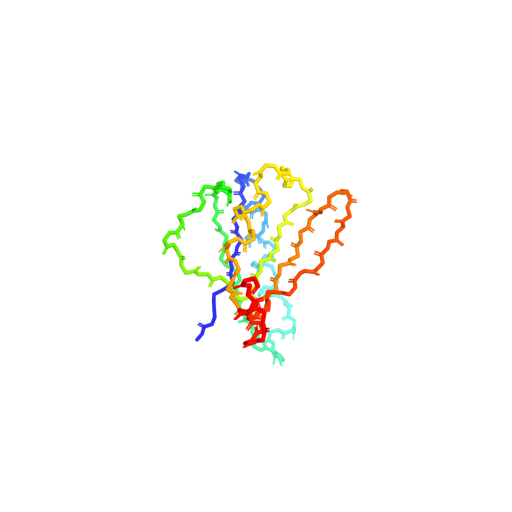1.00 55.25 102 GLY A O 1
ATOM 792 N N . SER A 1 103 ? -11.998 -17.018 26.387 1.00 52.69 103 SER A N 1
ATOM 793 C CA . SER A 1 103 ? -12.331 -15.722 27.020 1.00 52.69 103 SER A CA 1
ATOM 794 C C . SER A 1 103 ? -13.825 -15.368 27.003 1.00 52.69 103 SER A C 1
ATOM 796 O O . SER A 1 103 ? -14.202 -14.285 27.440 1.00 52.69 103 SER A O 1
ATOM 798 N N . LEU A 1 104 ? -14.687 -16.283 26.544 1.00 49.88 104 LEU A N 1
ATOM 799 C CA . LEU A 1 104 ? -16.138 -16.244 26.774 1.00 49.88 104 LEU A CA 1
ATOM 800 C C . LEU A 1 104 ? -16.484 -16.958 28.089 1.00 49.88 104 LEU A C 1
ATOM 802 O O . LEU A 1 104 ? -17.256 -17.909 28.113 1.00 49.88 104 LEU A O 1
ATOM 806 N N . TRP A 1 105 ? -15.890 -16.497 29.184 1.00 43.78 105 TRP A N 1
ATOM 807 C CA . TRP A 1 105 ? -16.424 -16.716 30.523 1.00 43.78 105 TRP A CA 1
ATOM 808 C C . TRP A 1 105 ? -16.422 -15.354 31.223 1.00 43.78 105 TRP A C 1
ATOM 810 O O . TRP A 1 105 ? -15.382 -14.851 31.633 1.00 43.78 105 TRP A O 1
ATOM 820 N N . TYR A 1 106 ? -17.600 -14.738 31.259 1.00 34.81 106 TYR A N 1
ATOM 821 C CA . TYR A 1 106 ? -17.992 -13.602 32.098 1.00 34.81 106 TYR A CA 1
ATOM 822 C C . TYR A 1 106 ? -19.383 -13.955 32.654 1.00 34.81 106 TYR A C 1
ATOM 824 O O . TYR A 1 106 ? -20.170 -14.511 31.878 1.00 34.81 106 TYR A O 1
ATOM 832 N N . PRO A 1 107 ? -19.780 -13.566 33.879 1.00 47.38 107 PRO A N 1
ATOM 833 C CA . PRO A 1 107 ? -19.017 -13.141 35.057 1.00 47.38 107 PRO A CA 1
ATOM 834 C C . PRO A 1 107 ? -18.816 -14.270 36.091 1.00 47.38 107 PRO A C 1
ATOM 836 O O . PRO A 1 107 ? -19.366 -15.378 35.897 1.00 47.38 107 PRO A O 1
#

Secondary structure (DSSP, 8-state):
----EEEES-HHHHHHHHHHHHHHHHH-TTTTTS---PPEEEES-GGG--TTSPPEEEEE--TT--GGGHHHHHHTEEEEEEEEEEETTEEEEEEPPPPPTT-----

Foldseek 3Di:
DDAAEEEAQDPVVLVVLVVVLVVCVVDPPVVVPDDDHRYYYDHDDPLPDDLPDAADLEEEDDAPDDPVSPVVSVSSHDAQHWYFYDDPNDTDIDGRHDPDPPPPDDD

pLDDT: mean 88.35, std 12.44, range [34.81, 98.5]

Organism: Parasteatoda tepidariorum (NCBI:txid114398)

Sequence (107 aa):
YGTNHGVELLQSNVEYARNILDEFQSYSPALDKYDFCPPSFVVGNCLLLDSSAPQYDRVYCGASCPTEHENFIKNLVRVGGILVMPINDSLMQIASRPPVLGSLWYP